Protein AF-A0A954QR63-F1 (afdb_monomer)

Nearest PDB structures (foldseek):
  6ptg-assembly2_A  TM=8.075E-01  e=2.264E-04  Chlamydia trachomatis
  6ptg-assembly3_B  TM=7.995E-01  e=2.444E-04  Chlamydia trachomatis
  7khe-assembly1_M  TM=8.674E-01  e=4.855E-04  Escherichia coli K-12
  4ijj-assembly1_A  TM=8.721E-01  e=2.232E-03  Pseudomonas aeruginosa UCBPP-PA14
  4ijj-assembly3_C  TM=8.657E-01  e=3.221E-02  Pseudomonas aeruginosa UCBPP-PA14

Secondary structure (DSSP, 8-state):
-HHHHHHHHHHHHHHHHHHHHHHHHHTT-TTB-TTTSSBPPHHHHHH-TT--S-HHHH-

Sequence (59 aa):
DEVLEFLGKQALDEIEQIKRAIYRIDHGKYGVCSGCGKPIAQERLEAMPYASTCTHCSA

Mean predicted 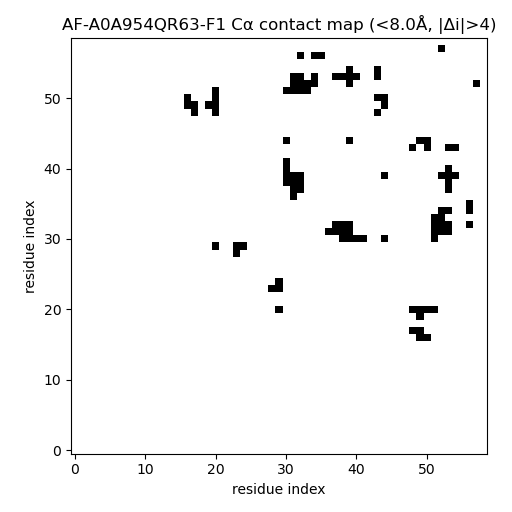aligned error: 3.06 Å

pLDDT: mean 95.86, std 4.6, range [67.69, 98.56]

Radius of gyration: 13.32 Å; Cα contacts (8 Å, |Δi|>4): 53; chains: 1; bounding box: 32×21×34 Å

Solvent-accessible surface area (backbone atoms only — not comparable to full-atom values): 3396 Å² total; per-residue (Å²): 109,74,68,60,53,52,53,53,50,53,54,52,54,50,53,51,36,45,51,52,32,52,54,25,50,81,68,76,46,56,61,35,12,76,80,75,68,44,73,34,58,65,72,53,40,72,77,36,68,43,62,54,50,26,72,85,70,71,104

Foldseek 3Di:
DVVVVVVVVVVVVLVVLVVVLVVCVVVVNQQAAPVPRHGADPVCCVVPVSDNHHPVVVD

Structure (mmCIF, N/CA/C/O backbone):
data_AF-A0A954QR63-F1
#
_entry.id   AF-A0A954QR63-F1
#
loop_
_atom_site.group_PDB
_atom_site.id
_atom_site.type_symbol
_atom_site.label_atom_id
_atom_site.label_alt_id
_atom_site.label_comp_id
_atom_site.label_asym_id
_atom_site.label_entity_id
_atom_site.label_seq_id
_atom_site.pdbx_PDB_ins_code
_atom_site.Cartn_x
_atom_site.Cartn_y
_atom_site.Cartn_z
_atom_site.occupancy
_atom_site.B_iso_or_equiv
_atom_site.auth_seq_id
_atom_site.auth_comp_id
_atom_site.auth_asym_id
_atom_site.auth_atom_id
_atom_site.pdbx_PDB_model_num
ATOM 1 N N . ASP A 1 1 ? 23.816 1.034 -19.320 1.00 82.94 1 ASP A N 1
ATOM 2 C CA . ASP A 1 1 ? 23.396 2.439 -19.193 1.00 82.94 1 ASP A CA 1
ATOM 3 C C . ASP A 1 1 ? 22.843 2.584 -17.786 1.00 82.94 1 ASP A C 1
ATOM 5 O O . ASP A 1 1 ? 21.840 1.953 -17.474 1.00 82.94 1 ASP A O 1
ATOM 9 N N . GLU A 1 2 ? 23.574 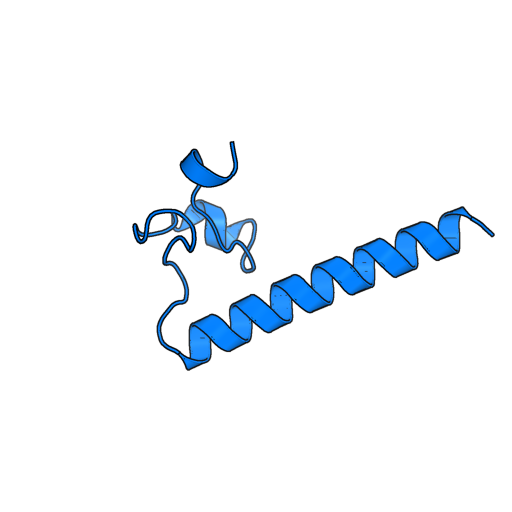3.274 -16.913 1.00 90.25 2 GLU A N 1
ATOM 10 C CA . GLU A 1 2 ? 23.309 3.357 -15.465 1.00 90.25 2 GLU A CA 1
ATOM 11 C C . GLU A 1 2 ? 21.907 3.912 -15.159 1.00 90.25 2 GLU A C 1
ATOM 13 O O . GLU A 1 2 ? 21.241 3.486 -14.215 1.00 90.25 2 GLU A O 1
ATOM 18 N N . VAL A 1 3 ? 21.406 4.800 -16.022 1.00 92.88 3 VAL A N 1
ATOM 19 C CA . VAL A 1 3 ? 20.066 5.386 -15.900 1.00 92.88 3 VAL A CA 1
ATOM 20 C C . VAL A 1 3 ? 18.977 4.328 -16.098 1.00 92.88 3 VAL A C 1
ATOM 22 O O . VAL A 1 3 ? 17.994 4.307 -15.356 1.00 92.88 3 VAL A O 1
ATOM 25 N N . LEU A 1 4 ? 19.153 3.421 -17.066 1.00 91.69 4 LEU A N 1
ATOM 26 C CA . LEU A 1 4 ? 18.182 2.355 -17.334 1.00 91.69 4 LEU A CA 1
ATOM 27 C C . LEU A 1 4 ? 18.091 1.366 -16.167 1.00 91.69 4 LEU A C 1
ATOM 29 O O . LEU A 1 4 ? 16.995 0.926 -15.820 1.00 91.69 4 LEU A O 1
ATOM 33 N N . GLU A 1 5 ? 19.219 1.048 -15.531 1.00 93.62 5 GLU A N 1
ATOM 34 C CA . GLU A 1 5 ? 19.248 0.179 -14.350 1.00 93.62 5 GLU A CA 1
ATOM 35 C C . GLU A 1 5 ? 18.532 0.817 -13.152 1.00 93.62 5 GLU A C 1
ATOM 37 O O . GLU A 1 5 ? 17.743 0.151 -12.477 1.00 93.62 5 GLU A O 1
ATOM 42 N N . PHE A 1 6 ? 18.739 2.117 -12.917 1.00 92.44 6 PHE A N 1
ATOM 43 C CA . PHE A 1 6 ? 18.059 2.851 -11.848 1.00 92.44 6 PHE A CA 1
ATOM 44 C C . PHE A 1 6 ? 16.534 2.880 -12.035 1.00 92.44 6 PHE A 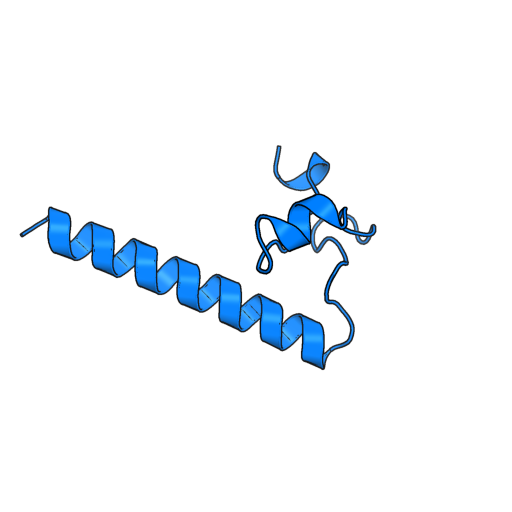C 1
ATOM 46 O O . PHE A 1 6 ? 15.792 2.569 -11.100 1.00 92.44 6 PHE A O 1
ATOM 53 N N . LEU A 1 7 ? 16.059 3.198 -13.244 1.00 93.12 7 LEU A N 1
ATOM 54 C CA . LEU A 1 7 ? 14.626 3.207 -13.560 1.00 93.12 7 LEU A CA 1
ATOM 55 C C . LEU A 1 7 ? 14.002 1.815 -13.413 1.00 93.12 7 LEU A C 1
ATOM 57 O O . LEU A 1 7 ? 12.912 1.681 -12.855 1.00 93.12 7 LEU A O 1
ATOM 61 N N . GLY A 1 8 ? 14.712 0.773 -13.855 1.00 95.69 8 GLY A N 1
ATOM 62 C CA . GLY A 1 8 ? 14.283 -0.611 -13.667 1.00 95.69 8 GLY A CA 1
ATOM 63 C C . GLY A 1 8 ? 14.114 -0.967 -12.190 1.00 95.69 8 GLY A C 1
ATOM 64 O O . GLY A 1 8 ? 13.101 -1.551 -11.807 1.00 95.69 8 GLY A O 1
ATOM 65 N N . LYS A 1 9 ? 15.063 -0.560 -11.339 1.00 95.62 9 LYS A N 1
ATOM 66 C CA . LYS A 1 9 ? 14.976 -0.778 -9.891 1.00 95.62 9 LYS A CA 1
ATOM 67 C C . LYS A 1 9 ? 13.774 -0.067 -9.266 1.00 95.62 9 LYS A C 1
ATOM 69 O O . LYS A 1 9 ? 13.045 -0.699 -8.507 1.00 95.62 9 LYS A O 1
ATOM 74 N N . GLN A 1 10 ? 13.532 1.200 -9.609 1.00 95.75 10 GLN A N 1
ATOM 75 C CA . GLN A 1 10 ? 12.377 1.933 -9.079 1.00 95.75 10 GLN A CA 1
ATOM 76 C C . GLN A 1 10 ? 11.046 1.272 -9.454 1.00 95.75 10 GLN A C 1
ATOM 78 O O . GLN A 1 10 ? 10.181 1.115 -8.593 1.00 95.75 10 GLN A O 1
ATOM 83 N N . ALA A 1 11 ? 10.904 0.819 -10.702 1.00 95.62 11 ALA A N 1
ATOM 84 C CA . ALA A 1 11 ? 9.704 0.112 -11.141 1.00 95.62 11 ALA A CA 1
ATOM 85 C C . ALA A 1 11 ? 9.490 -1.205 -10.370 1.00 95.62 11 ALA A C 1
ATOM 87 O O . ALA A 1 11 ? 8.365 -1.530 -9.989 1.00 95.62 11 ALA A O 1
ATOM 88 N N . LEU A 1 12 ? 10.562 -1.961 -10.104 1.00 96.31 12 LEU A N 1
ATOM 89 C CA . LEU A 1 12 ? 10.483 -3.188 -9.306 1.00 96.31 12 LEU A CA 1
ATOM 90 C C . LEU A 1 12 ? 10.065 -2.910 -7.855 1.00 96.31 12 LEU A C 1
ATOM 92 O O . LEU A 1 12 ? 9.230 -3.641 -7.316 1.00 96.31 12 LEU A O 1
ATOM 96 N N . ASP A 1 13 ? 10.600 -1.851 -7.246 1.00 96.06 13 ASP A N 1
ATOM 97 C CA . ASP A 1 13 ? 10.243 -1.442 -5.885 1.00 96.06 13 ASP A CA 1
ATOM 98 C C . ASP A 1 13 ? 8.763 -1.025 -5.791 1.00 96.06 13 ASP A C 1
ATOM 100 O O . ASP A 1 13 ? 8.073 -1.398 -4.838 1.00 96.06 13 ASP A O 1
ATOM 104 N N . GLU A 1 14 ? 8.240 -0.307 -6.788 1.00 95.25 14 GLU A N 1
ATOM 105 C CA . GLU A 1 14 ? 6.826 0.084 -6.848 1.00 95.25 14 GLU A CA 1
AT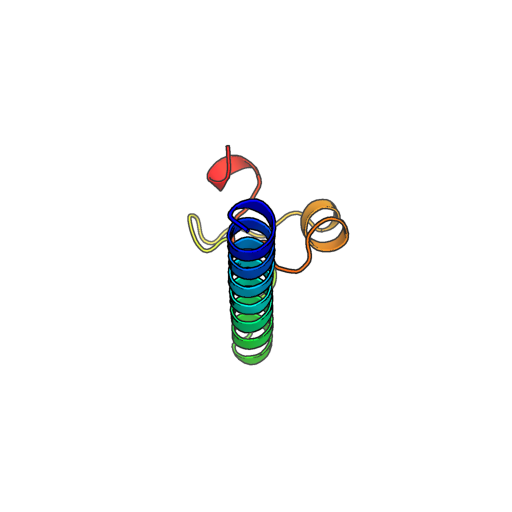OM 106 C C . GLU A 1 14 ? 5.898 -1.130 -7.025 1.00 95.25 14 GLU A C 1
ATOM 108 O O . GLU A 1 14 ? 4.910 -1.274 -6.299 1.00 95.25 14 GLU A O 1
ATOM 113 N N . ILE A 1 15 ? 6.251 -2.067 -7.915 1.00 97.62 15 ILE A N 1
ATOM 114 C CA . ILE A 1 15 ? 5.513 -3.330 -8.094 1.00 97.62 15 ILE A CA 1
ATOM 115 C C . ILE A 1 15 ? 5.414 -4.096 -6.771 1.00 97.62 15 ILE A C 1
ATOM 117 O O . ILE A 1 15 ? 4.357 -4.640 -6.438 1.00 97.62 15 ILE A O 1
ATOM 121 N N . GLU A 1 16 ? 6.500 -4.153 -6.007 1.00 97.75 16 GLU A N 1
ATOM 122 C CA . GLU A 1 16 ? 6.528 -4.835 -4.716 1.00 97.75 16 GLU A CA 1
ATOM 123 C C . GLU A 1 16 ? 5.623 -4.145 -3.681 1.00 97.75 16 GLU A C 1
ATOM 125 O O . GLU A 1 16 ? 4.906 -4.813 -2.930 1.00 97.75 16 GLU A O 1
ATOM 130 N N . GLN A 1 17 ? 5.577 -2.811 -3.671 1.00 96.88 17 GLN A N 1
ATOM 131 C CA . GLN A 1 17 ? 4.659 -2.059 -2.810 1.00 96.88 17 GLN A CA 1
ATOM 132 C C . GLN A 1 17 ? 3.192 -2.329 -3.172 1.00 96.88 17 GLN A C 1
ATOM 134 O O . GLN A 1 17 ? 2.376 -2.586 -2.281 1.00 96.88 17 GLN A O 1
ATOM 139 N N . ILE A 1 18 ? 2.861 -2.367 -4.465 1.00 98.12 18 ILE A N 1
ATOM 140 C CA . ILE A 1 18 ? 1.510 -2.688 -4.950 1.00 98.12 18 ILE A CA 1
ATOM 141 C C . ILE A 1 18 ? 1.112 -4.116 -4.558 1.00 98.12 18 ILE A C 1
ATOM 143 O O . ILE A 1 18 ? 0.018 -4.330 -4.032 1.00 98.12 18 ILE A O 1
ATOM 147 N N . LYS A 1 19 ? 2.004 -5.098 -4.733 1.00 98.31 19 LYS A N 1
ATOM 148 C CA . LYS A 1 19 ? 1.758 -6.490 -4.315 1.00 98.31 19 LYS A CA 1
ATOM 149 C C . LYS A 1 19 ? 1.447 -6.596 -2.824 1.00 98.31 19 LYS A C 1
ATOM 151 O O . LYS A 1 19 ? 0.512 -7.294 -2.436 1.00 98.31 19 LYS A O 1
ATOM 156 N N . ARG A 1 20 ? 2.188 -5.873 -1.980 1.00 97.69 20 ARG A N 1
ATOM 157 C CA . ARG A 1 20 ? 1.918 -5.821 -0.534 1.00 97.69 20 ARG A CA 1
ATOM 158 C C . ARG A 1 20 ? 0.569 -5.184 -0.231 1.00 97.69 20 ARG A C 1
ATOM 160 O O . ARG A 1 20 ? -0.126 -5.653 0.665 1.00 97.69 20 ARG A O 1
ATOM 167 N N . ALA A 1 21 ? 0.185 -4.136 -0.952 1.00 98.06 21 ALA A N 1
ATOM 168 C CA . ALA A 1 21 ? -1.116 -3.504 -0.782 1.00 98.06 21 ALA A CA 1
ATOM 169 C C . ALA A 1 21 ? -2.263 -4.476 -1.100 1.00 98.06 21 ALA A C 1
ATOM 171 O O . ALA A 1 21 ? -3.168 -4.617 -0.281 1.00 98.06 21 ALA A O 1
ATOM 172 N N . ILE A 1 22 ? -2.165 -5.219 -2.210 1.00 98.56 22 ILE A N 1
ATOM 173 C CA . ILE A 1 22 ? -3.122 -6.276 -2.583 1.00 98.56 22 ILE A CA 1
ATOM 174 C C . ILE A 1 22 ? -3.194 -7.349 -1.494 1.00 98.56 22 ILE A C 1
ATOM 176 O O . ILE A 1 22 ? -4.272 -7.617 -0.974 1.00 98.56 22 ILE A O 1
ATOM 180 N N . TYR A 1 23 ? -2.046 -7.870 -1.049 1.00 98.31 23 TYR A N 1
ATOM 181 C CA . TYR A 1 23 ? -2.001 -8.835 0.052 1.00 98.31 23 TYR A CA 1
ATOM 182 C C . TYR A 1 23 ? -2.741 -8.318 1.294 1.00 98.31 23 TYR A C 1
ATOM 184 O O . TYR A 1 23 ? -3.483 -9.045 1.949 1.00 98.31 23 TYR A O 1
ATOM 192 N N . ARG A 1 24 ? -2.583 -7.036 1.630 1.00 98.06 24 ARG A N 1
ATOM 193 C CA . ARG A 1 24 ? -3.280 -6.435 2.770 1.00 98.06 24 ARG A CA 1
ATOM 194 C C . ARG A 1 24 ? -4.782 -6.299 2.551 1.00 98.06 24 ARG A C 1
ATOM 196 O O . ARG A 1 24 ? -5.508 -6.402 3.537 1.00 98.06 24 ARG A O 1
ATOM 203 N N . ILE A 1 25 ? -5.246 -6.066 1.325 1.00 98.25 25 ILE A N 1
ATOM 204 C CA . ILE A 1 25 ? -6.678 -6.085 0.989 1.00 98.25 25 ILE A CA 1
ATOM 205 C C . ILE A 1 25 ? -7.236 -7.479 1.271 1.00 98.25 25 ILE A C 1
ATOM 207 O O . ILE A 1 25 ? -8.170 -7.597 2.063 1.00 98.25 25 ILE A O 1
ATOM 211 N N . ASP A 1 26 ? -6.589 -8.518 0.741 1.00 98.50 26 ASP A N 1
ATOM 212 C CA . ASP A 1 26 ? -7.027 -9.913 0.889 1.00 98.50 26 ASP A CA 1
ATOM 213 C C . ASP A 1 26 ? -7.111 -10.357 2.360 1.00 98.50 26 ASP A C 1
ATOM 215 O O . ASP A 1 26 ? -7.939 -11.186 2.728 1.00 98.50 26 ASP A O 1
ATOM 219 N N . HIS A 1 27 ? -6.287 -9.764 3.228 1.00 97.94 27 HIS A N 1
ATOM 220 C CA . HIS A 1 27 ? -6.243 -10.067 4.662 1.00 97.94 27 HIS A CA 1
ATOM 221 C C . HIS A 1 27 ? -7.047 -9.085 5.536 1.00 97.94 27 HIS A C 1
ATOM 223 O O . HIS A 1 27 ? -6.927 -9.113 6.765 1.00 97.94 27 HIS A O 1
ATOM 229 N N . GLY A 1 28 ? -7.830 -8.177 4.942 1.00 97.31 28 GLY A N 1
ATOM 230 C CA . GLY A 1 28 ? -8.619 -7.182 5.681 1.00 97.31 28 GLY A CA 1
ATOM 231 C C . GLY A 1 28 ? -7.766 -6.199 6.497 1.00 97.31 28 GLY A C 1
ATOM 232 O O . GLY A 1 28 ? -8.189 -5.706 7.541 1.00 97.31 28 GLY A O 1
ATOM 233 N N . LYS A 1 29 ? -6.525 -5.952 6.063 1.00 97.75 29 LYS A N 1
ATOM 234 C CA . LYS A 1 29 ? -5.551 -5.036 6.685 1.00 97.75 29 LYS A CA 1
ATOM 235 C C . LYS A 1 29 ? -5.275 -3.794 5.843 1.00 97.75 29 LYS A C 1
ATOM 237 O O . LYS A 1 29 ? -4.392 -3.006 6.203 1.00 97.75 29 LYS A O 1
ATOM 242 N N . TYR A 1 30 ? -5.947 -3.632 4.709 1.00 98.12 30 TYR A N 1
ATOM 243 C CA . TYR A 1 30 ? -5.845 -2.423 3.902 1.00 98.12 30 TYR A CA 1
ATOM 244 C C . TYR A 1 30 ? -6.395 -1.215 4.668 1.00 98.12 30 TYR A C 1
ATOM 246 O O . TYR A 1 30 ? -7.327 -1.344 5.457 1.00 98.12 30 TYR A O 1
ATOM 254 N N . GLY A 1 31 ? -5.765 -0.054 4.494 1.00 97.81 31 GLY A N 1
ATOM 255 C CA . GLY A 1 31 ? -6.135 1.170 5.208 1.00 97.81 31 GLY A CA 1
ATOM 256 C C . GLY A 1 31 ? -5.749 1.219 6.690 1.00 97.81 31 GLY A C 1
ATOM 257 O O . GLY A 1 31 ? -6.099 2.172 7.375 1.00 97.81 31 GLY A O 1
ATOM 258 N N . VAL A 1 32 ? -4.991 0.245 7.202 1.00 98.38 32 VAL A N 1
ATOM 259 C CA . VAL A 1 32 ? -4.444 0.263 8.571 1.00 98.38 32 VAL A CA 1
ATOM 260 C C . VAL A 1 32 ? -2.940 0.537 8.521 1.00 98.38 32 VAL A C 1
ATOM 262 O O . VAL A 1 32 ? -2.236 0.023 7.667 1.00 98.38 32 VAL A O 1
ATOM 265 N N . CYS A 1 33 ? -2.381 1.334 9.417 1.00 98.19 33 CYS A N 1
ATOM 266 C CA . CYS A 1 33 ? -0.944 1.600 9.448 1.00 98.19 33 CYS A CA 1
ATOM 267 C C . CYS A 1 33 ? -0.183 0.371 9.971 1.00 98.19 33 CYS A C 1
ATOM 269 O O . CYS A 1 33 ? -0.483 -0.116 11.058 1.00 98.19 33 CYS A O 1
ATOM 271 N N . SER A 1 34 ? 0.837 -0.109 9.250 1.00 97.06 34 SER A N 1
ATOM 272 C CA . SER A 1 34 ? 1.693 -1.213 9.722 1.00 97.06 34 SER A CA 1
ATOM 273 C C . SER A 1 34 ? 2.627 -0.820 10.870 1.00 97.06 34 SER A C 1
ATOM 275 O O . SER A 1 34 ? 3.143 -1.702 11.543 1.00 97.06 34 SER A O 1
ATOM 277 N N . GLY A 1 35 ? 2.858 0.479 11.089 1.00 97.38 35 GLY A N 1
ATOM 278 C CA . GLY A 1 35 ? 3.709 0.977 12.173 1.00 97.38 35 GLY A CA 1
ATOM 279 C C . GLY A 1 35 ? 2.973 1.129 13.505 1.00 97.38 35 GLY A C 1
ATOM 280 O O . GLY A 1 35 ? 3.480 0.717 14.540 1.00 97.38 35 GLY A O 1
ATOM 281 N N . CYS A 1 36 ? 1.770 1.710 13.488 1.00 97.69 36 CYS A N 1
ATOM 282 C CA . CYS A 1 36 ? 1.037 2.048 14.716 1.00 97.69 36 CYS A CA 1
ATOM 283 C C . CYS A 1 36 ? -0.349 1.401 14.843 1.00 97.69 36 CYS A C 1
ATOM 285 O O . CYS A 1 36 ? -1.029 1.630 15.840 1.00 97.69 36 CYS A O 1
ATOM 287 N N . GLY A 1 37 ? -0.808 0.646 13.841 1.00 97.62 37 GLY A N 1
ATOM 288 C CA . GLY A 1 37 ? -2.112 -0.029 13.857 1.00 97.62 37 GLY A CA 1
ATOM 289 C C . GLY A 1 37 ? -3.333 0.888 13.713 1.00 97.62 37 GLY A C 1
ATOM 290 O O . GLY A 1 37 ? -4.458 0.399 13.704 1.00 97.62 37 GLY A O 1
ATOM 291 N N . LYS A 1 38 ? -3.143 2.207 13.590 1.00 98.12 38 LYS A N 1
ATOM 292 C CA . LYS A 1 38 ? -4.232 3.181 13.396 1.00 98.12 38 LYS A CA 1
ATOM 293 C C . LYS A 1 38 ? -4.658 3.269 11.925 1.00 98.12 38 LYS A C 1
ATOM 295 O O . LYS A 1 38 ? -3.839 2.956 11.062 1.00 98.12 38 LYS A O 1
ATOM 300 N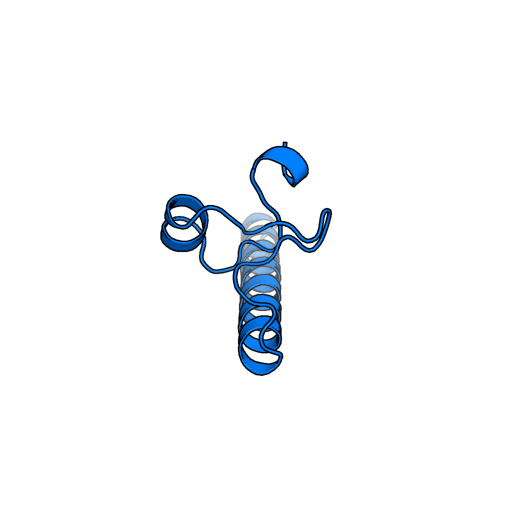 N . PRO A 1 39 ? -5.878 3.737 11.614 1.00 98.19 39 PRO A N 1
ATOM 301 C CA . PRO A 1 39 ? -6.295 3.977 10.235 1.00 98.19 39 PRO A CA 1
ATOM 302 C C . PRO A 1 39 ? -5.349 4.926 9.484 1.00 98.19 39 PRO A C 1
ATOM 304 O O . PRO A 1 39 ? -4.808 5.876 10.055 1.00 98.19 39 PRO A O 1
ATOM 307 N N . ILE A 1 40 ? -5.145 4.656 8.198 1.00 98.38 40 ILE A N 1
ATOM 308 C CA . ILE A 1 40 ? -4.478 5.551 7.252 1.00 98.38 40 ILE A CA 1
ATOM 309 C C . ILE A 1 40 ? -5.541 6.509 6.708 1.00 98.38 40 ILE A C 1
ATOM 311 O O . ILE A 1 40 ? -6.642 6.078 6.379 1.00 98.38 40 ILE A O 1
ATOM 315 N N . ALA A 1 41 ? -5.213 7.802 6.635 1.00 97.81 41 ALA A N 1
ATOM 316 C CA . ALA A 1 41 ? -6.111 8.812 6.080 1.00 97.81 41 ALA A CA 1
ATOM 317 C C . ALA A 1 41 ? -6.515 8.459 4.640 1.00 97.81 41 ALA A C 1
ATOM 319 O O . ALA A 1 41 ? -5.670 8.041 3.843 1.00 97.81 41 ALA A O 1
ATOM 320 N N . GLN A 1 42 ? -7.794 8.641 4.321 1.00 97.38 42 GLN A N 1
ATOM 321 C CA . GLN A 1 42 ? -8.370 8.302 3.022 1.00 97.38 42 GLN A CA 1
ATOM 322 C C . GLN A 1 42 ? -7.650 9.048 1.891 1.00 97.38 42 GLN A C 1
ATOM 324 O O . GLN A 1 42 ? -7.225 8.431 0.920 1.00 97.38 42 GLN A O 1
ATOM 329 N N . GLU A 1 43 ? -7.394 10.342 2.073 1.00 97.44 43 GLU A N 1
ATOM 330 C CA . GLU A 1 43 ? -6.734 11.220 1.102 1.00 97.44 43 GLU A CA 1
ATOM 331 C C . GLU A 1 43 ? -5.316 10.728 0.766 1.00 97.44 43 GLU A C 1
ATOM 333 O O . GLU A 1 43 ? -4.827 10.879 -0.353 1.00 97.44 43 GLU A O 1
ATOM 338 N N . ARG A 1 44 ? -4.644 10.083 1.731 1.00 96.25 44 ARG A N 1
ATOM 339 C CA . ARG A 1 44 ? -3.329 9.470 1.513 1.00 96.25 44 ARG A CA 1
ATOM 340 C C . ARG A 1 44 ? -3.430 8.204 0.671 1.00 96.25 44 ARG A C 1
ATOM 342 O O . ARG A 1 44 ? -2.566 7.996 -0.170 1.00 96.25 44 ARG A O 1
ATOM 349 N N . LEU A 1 45 ? -4.437 7.366 0.909 1.00 97.31 45 LEU A N 1
ATOM 350 C CA . LEU A 1 45 ? -4.669 6.161 0.107 1.00 97.31 45 LEU A CA 1
ATOM 351 C C . LEU A 1 45 ? -5.136 6.517 -1.309 1.00 97.31 45 LEU A C 1
ATOM 353 O O . LEU A 1 45 ? -4.805 5.807 -2.247 1.00 97.31 45 LEU A O 1
ATOM 357 N N . GLU A 1 46 ? -5.854 7.623 -1.486 1.00 96.81 46 GLU A N 1
ATOM 358 C CA . GLU A 1 46 ? -6.236 8.130 -2.809 1.00 96.81 46 GLU A CA 1
ATOM 359 C C . GLU A 1 46 ? -5.023 8.634 -3.597 1.00 96.81 46 GLU A C 1
ATOM 361 O O . GLU A 1 46 ? -4.892 8.336 -4.782 1.00 96.81 46 GLU A O 1
ATOM 366 N N . ALA A 1 47 ? -4.100 9.342 -2.938 1.00 96.12 47 ALA A N 1
ATOM 367 C CA . ALA A 1 47 ? -2.857 9.795 -3.561 1.00 96.12 47 ALA A CA 1
ATOM 368 C C . ALA A 1 47 ? -1.842 8.658 -3.779 1.00 96.12 47 ALA A C 1
ATOM 370 O O . ALA A 1 47 ? -1.097 8.663 -4.756 1.00 96.12 47 ALA A O 1
ATOM 371 N N . MET A 1 48 ? -1.782 7.700 -2.851 1.00 96.25 48 MET A N 1
ATOM 372 C CA . MET A 1 48 ? -0.830 6.591 -2.849 1.00 96.25 48 MET A CA 1
ATOM 373 C C . MET A 1 48 ? -1.512 5.312 -2.333 1.00 96.25 48 MET A C 1
ATOM 375 O O . MET A 1 48 ? -1.396 4.979 -1.148 1.00 96.25 48 MET A O 1
ATOM 379 N N . PRO A 1 49 ? -2.195 4.554 -3.211 1.00 96.81 49 PRO A N 1
ATOM 380 C CA . PRO A 1 49 ? -2.967 3.370 -2.816 1.00 96.81 49 PRO A CA 1
ATOM 381 C 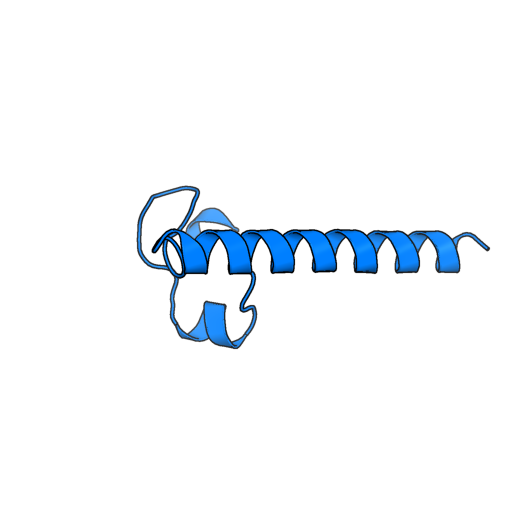C . PRO A 1 49 ? -2.134 2.280 -2.145 1.00 96.81 49 PRO A C 1
ATOM 383 O O . PRO A 1 49 ? -2.629 1.518 -1.322 1.00 96.81 49 PRO A O 1
ATOM 386 N N . TYR A 1 50 ? -0.839 2.2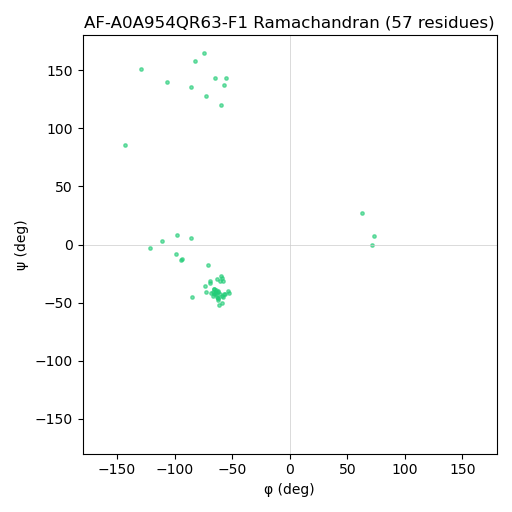12 -2.450 1.00 97.25 50 TYR A N 1
ATOM 387 C CA . TYR A 1 50 ? 0.069 1.238 -1.852 1.00 97.25 50 TYR A CA 1
ATOM 388 C C . TYR A 1 50 ? 0.675 1.680 -0.508 1.00 97.25 50 TYR A C 1
ATOM 390 O O . TYR A 1 50 ? 1.516 0.971 0.051 1.00 97.25 50 TYR A O 1
ATOM 398 N N . ALA A 1 51 ? 0.261 2.826 0.049 1.00 96.94 51 ALA A N 1
ATOM 399 C CA . ALA A 1 51 ? 0.772 3.309 1.327 1.00 96.94 51 ALA A CA 1
ATOM 400 C C . ALA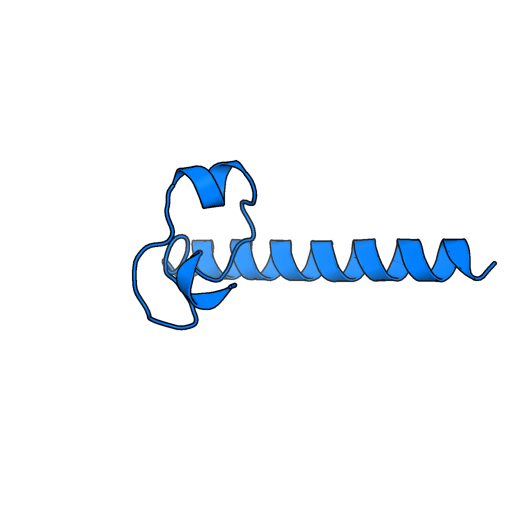 A 1 51 ? 0.491 2.308 2.464 1.00 96.94 51 ALA A C 1
ATOM 402 O O . ALA A 1 51 ? -0.652 2.011 2.808 1.00 96.94 51 ALA A O 1
ATOM 403 N N . SER A 1 52 ? 1.555 1.815 3.104 1.00 97.19 52 SER A N 1
ATOM 404 C CA . SER A 1 52 ? 1.456 0.871 4.226 1.00 97.19 52 SER A CA 1
ATOM 405 C C . SER A 1 52 ? 1.451 1.543 5.602 1.00 97.19 52 SER A C 1
ATOM 407 O O . SER A 1 52 ? 1.149 0.885 6.601 1.00 97.19 52 SER A O 1
ATOM 409 N N . THR A 1 53 ? 1.780 2.835 5.669 1.00 97.81 53 THR A N 1
ATOM 410 C CA . THR A 1 53 ? 1.911 3.626 6.900 1.00 97.81 53 THR A CA 1
ATOM 411 C C . THR A 1 53 ? 1.121 4.933 6.825 1.00 97.81 53 THR A C 1
ATOM 413 O O . THR A 1 53 ? 0.918 5.497 5.746 1.00 97.81 53 THR A O 1
ATOM 416 N N . CYS A 1 54 ? 0.666 5.429 7.980 1.00 97.56 54 CYS A N 1
ATOM 417 C CA . CYS A 1 54 ? 0.065 6.758 8.092 1.00 97.56 54 CYS A CA 1
ATOM 418 C C . CYS A 1 54 ? 1.136 7.858 8.026 1.00 97.56 54 CYS A C 1
ATOM 420 O O . CYS A 1 54 ? 2.320 7.587 8.224 1.00 97.56 54 CYS A O 1
ATOM 422 N N . THR A 1 55 ? 0.710 9.102 7.799 1.00 95.44 55 THR A N 1
ATOM 423 C CA . THR A 1 55 ? 1.598 10.274 7.693 1.00 95.44 55 THR A CA 1
ATOM 424 C C . THR A 1 55 ? 2.531 10.425 8.894 1.00 95.44 55 THR A C 1
ATOM 426 O O . THR A 1 55 ? 3.712 10.683 8.705 1.00 95.44 55 THR A O 1
ATOM 429 N N . HIS A 1 56 ? 2.041 10.173 10.111 1.00 95.44 56 HIS A N 1
ATOM 430 C CA . HIS A 1 56 ? 2.856 10.204 11.331 1.00 95.44 56 HIS A CA 1
ATOM 431 C C . HIS A 1 56 ? 3.971 9.153 11.371 1.00 95.44 56 HIS A C 1
ATOM 433 O O . HIS A 1 56 ? 4.974 9.376 12.033 1.00 95.44 56 HIS A O 1
ATOM 439 N N . CYS A 1 57 ? 3.787 8.000 10.723 1.00 96.81 57 CYS A N 1
ATOM 440 C CA . CYS A 1 57 ? 4.779 6.921 10.701 1.00 96.81 57 CYS A CA 1
ATOM 441 C C . CYS A 1 57 ? 5.698 6.978 9.474 1.00 96.81 57 CYS A C 1
ATOM 443 O O . CYS A 1 57 ? 6.669 6.232 9.425 1.00 96.81 57 CYS A O 1
ATOM 445 N N . SER A 1 58 ? 5.353 7.774 8.460 1.00 87.94 58 SER A N 1
ATOM 446 C CA . SER A 1 58 ? 6.175 7.979 7.262 1.00 87.94 58 SER A CA 1
ATOM 447 C C . SER A 1 58 ? 7.006 9.260 7.295 1.00 87.94 58 SER A C 1
ATOM 449 O O . SER A 1 58 ? 7.752 9.492 6.348 1.00 87.94 58 SER A O 1
A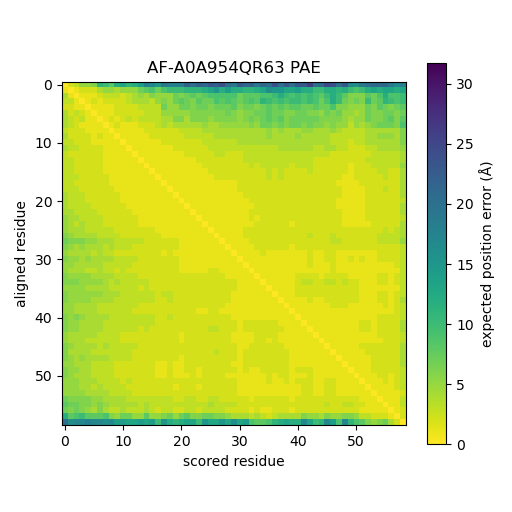TOM 451 N N . ALA A 1 59 ? 6.779 10.112 8.297 1.00 67.69 59 ALA A N 1
ATOM 452 C CA . ALA A 1 59 ? 7.525 11.344 8.526 1.00 67.69 59 ALA A CA 1
ATOM 453 C C . ALA A 1 59 ? 8.867 11.066 9.211 1.00 67.69 59 ALA A C 1
ATOM 455 O O . ALA A 1 59 ? 8.934 10.085 9.989 1.00 67.69 59 ALA A O 1
#